Protein AF-A0A7K0G5B0-F1 (afdb_monomer)

pLDDT: mean 83.39, std 14.74, range [39.66, 94.25]

Organism: NCBI:txid1908241

InterPro domains:
  IPR002514 Transposase IS3/IS911family [P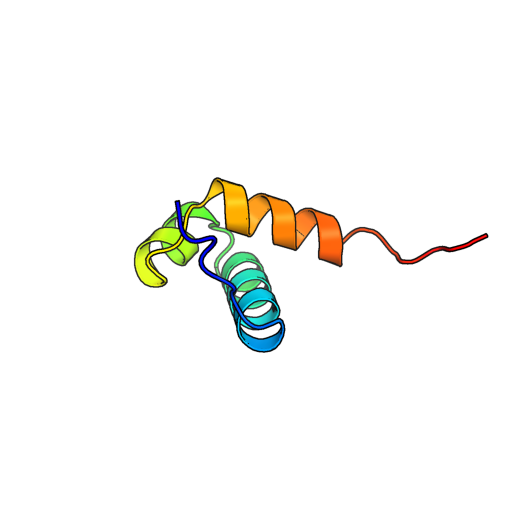F01527] (2-45)
  IPR009057 Homedomain-like superfamily [SSF46689] (1-45)

Structure (mmCIF, N/CA/C/O backbone):
data_AF-A0A7K0G5B0-F1
#
_entry.id   AF-A0A7K0G5B0-F1
#
loop_
_atom_site.group_PDB
_atom_site.id
_atom_site.type_symbol
_atom_site.label_atom_id
_atom_site.label_alt_id
_atom_site.label_comp_id
_atom_site.label_asym_id
_atom_site.label_entity_id
_atom_site.label_seq_id
_atom_site.pdbx_PDB_ins_code
_atom_site.Cartn_x
_atom_site.Cartn_y
_atom_site.Cartn_z
_atom_site.occupancy
_atom_site.B_iso_or_equiv
_atom_site.auth_seq_id
_atom_site.auth_comp_id
_atom_site.auth_asym_id
_atom_site.auth_atom_id
_atom_site.pdbx_PDB_model_num
ATOM 1 N N . MET A 1 1 ? -3.371 -19.910 -11.909 1.00 39.66 1 MET A N 1
ATOM 2 C CA . MET A 1 1 ? -3.772 -18.667 -11.214 1.00 39.66 1 MET A CA 1
ATOM 3 C C . MET A 1 1 ? -3.123 -17.491 -11.923 1.00 39.66 1 MET A C 1
ATOM 5 O O . MET A 1 1 ? -1.900 -17.398 -11.933 1.00 39.66 1 MET A O 1
ATOM 9 N N . SER A 1 2 ? -3.916 -16.655 -12.588 1.00 54.00 2 SER A N 1
ATOM 10 C CA . SER A 1 2 ? -3.436 -15.507 -13.362 1.00 54.00 2 SER A CA 1
ATOM 11 C C . SER A 1 2 ? -2.873 -14.454 -12.410 1.00 54.00 2 SER A C 1
ATOM 13 O O . SER A 1 2 ? -3.598 -13.933 -11.563 1.00 54.00 2 SER A O 1
ATOM 15 N N . LYS A 1 3 ? -1.575 -14.152 -12.509 1.00 58.84 3 LYS A N 1
ATOM 16 C CA . LYS A 1 3 ? -0.987 -13.026 -11.777 1.00 58.84 3 LYS A CA 1
ATOM 17 C C . LYS A 1 3 ? -1.634 -11.758 -12.335 1.00 58.84 3 LYS A C 1
ATOM 19 O O . LYS A 1 3 ? -1.408 -11.441 -13.497 1.00 58.84 3 LYS A O 1
ATOM 24 N N . ARG A 1 4 ? -2.460 -11.062 -11.545 1.00 70.75 4 ARG A N 1
ATOM 25 C CA . ARG A 1 4 ? -2.909 -9.708 -11.900 1.00 70.75 4 ARG A CA 1
ATOM 26 C C . ARG A 1 4 ? -1.654 -8.842 -11.986 1.00 70.75 4 ARG A C 1
ATOM 28 O O . ARG A 1 4 ? -0.991 -8.614 -10.975 1.00 70.75 4 ARG A O 1
ATOM 35 N N . VAL A 1 5 ? -1.276 -8.471 -13.204 1.00 76.19 5 VAL A N 1
ATOM 36 C CA . VAL A 1 5 ? -0.164 -7.556 -13.444 1.00 76.19 5 VAL A CA 1
ATOM 37 C C . VAL A 1 5 ? -0.729 -6.157 -13.274 1.00 76.19 5 VAL A C 1
ATOM 39 O O . VAL A 1 5 ? -1.625 -5.759 -14.009 1.00 76.19 5 VAL A O 1
ATOM 42 N N . PHE A 1 6 ? -0.247 -5.451 -12.258 1.00 84.94 6 PHE A N 1
ATOM 43 C CA . PHE A 1 6 ? -0.531 -4.035 -12.079 1.00 84.94 6 PHE A CA 1
ATOM 44 C C . PHE A 1 6 ? 0.596 -3.235 -12.722 1.00 84.94 6 PHE A C 1
ATOM 46 O O . PHE A 1 6 ? 1.774 -3.556 -12.515 1.00 84.94 6 PHE A O 1
ATOM 53 N N . ASP A 1 7 ? 0.230 -2.203 -13.471 1.00 88.88 7 ASP A N 1
ATOM 54 C CA . ASP A 1 7 ? 1.177 -1.273 -14.076 1.00 88.88 7 ASP A CA 1
ATOM 55 C C . ASP A 1 7 ? 1.933 -0.465 -13.021 1.00 88.88 7 ASP A C 1
ATOM 57 O O . ASP A 1 7 ? 1.428 -0.199 -11.927 1.00 88.88 7 ASP A O 1
ATOM 61 N N . ASP A 1 8 ? 3.153 -0.044 -13.344 1.00 87.56 8 ASP A N 1
ATOM 62 C CA . ASP A 1 8 ? 4.001 0.688 -12.399 1.00 87.56 8 ASP A CA 1
ATOM 63 C C . ASP A 1 8 ? 3.420 2.055 -12.017 1.00 87.56 8 ASP A C 1
ATOM 65 O O . ASP A 1 8 ? 3.546 2.469 -10.864 1.00 87.56 8 ASP A O 1
ATOM 69 N N . SER A 1 9 ? 2.688 2.706 -12.926 1.00 89.88 9 SER A N 1
ATOM 70 C CA . SER A 1 9 ? 1.934 3.930 -12.619 1.00 89.88 9 SER A CA 1
ATOM 71 C C . SER A 1 9 ? 0.872 3.691 -11.543 1.00 89.88 9 SER A C 1
ATOM 73 O O . SER A 1 9 ? 0.744 4.487 -10.614 1.00 89.88 9 SER A O 1
ATOM 75 N N . PHE A 1 10 ? 0.158 2.563 -11.619 1.00 90.50 10 PHE A N 1
ATOM 76 C CA . PHE A 1 10 ? -0.838 2.189 -10.615 1.00 90.50 10 PHE A CA 1
ATOM 77 C C . PHE A 1 10 ? -0.181 1.907 -9.261 1.00 90.50 10 PHE A C 1
ATOM 79 O O . PHE A 1 10 ? -0.659 2.380 -8.231 1.00 90.50 10 PHE A O 1
ATOM 86 N N . LYS A 1 11 ? 0.953 1.190 -9.252 1.00 90.94 11 LYS A N 1
ATOM 87 C CA . LYS A 1 11 ? 1.702 0.915 -8.014 1.00 90.94 11 LYS A CA 1
ATOM 88 C C . LYS A 1 11 ? 2.151 2.206 -7.341 1.00 90.94 11 LYS A C 1
ATOM 90 O O . LYS A 1 11 ? 1.927 2.362 -6.146 1.00 90.94 11 LYS A O 1
ATOM 95 N N . LYS A 1 12 ? 2.744 3.133 -8.098 1.00 91.62 12 LYS A N 1
ATOM 96 C CA . LYS A 1 12 ? 3.204 4.426 -7.572 1.00 91.62 12 LYS A CA 1
ATOM 97 C C . LYS A 1 12 ? 2.059 5.250 -7.000 1.00 91.62 12 LYS A C 1
ATOM 99 O O . LYS A 1 12 ? 2.187 5.742 -5.887 1.00 91.62 12 LYS A O 1
ATOM 104 N N . MET A 1 13 ? 0.934 5.328 -7.711 1.00 93.75 13 MET A N 1
ATOM 105 C CA . MET A 1 13 ? -0.258 6.022 -7.220 1.00 93.75 13 MET A CA 1
ATOM 106 C C . MET A 1 13 ? -0.780 5.401 -5.919 1.00 93.75 13 MET A C 1
ATOM 108 O O . MET A 1 13 ? -1.064 6.122 -4.970 1.00 93.75 13 MET A O 1
ATOM 112 N N . ALA A 1 14 ? -0.867 4.07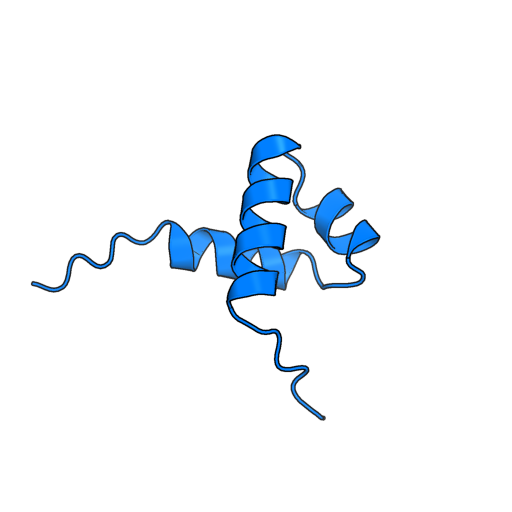0 -5.844 1.00 93.38 14 ALA A N 1
ATOM 113 C CA . ALA A 1 14 ? -1.324 3.382 -4.640 1.00 93.38 14 ALA A CA 1
ATOM 114 C C . ALA A 1 14 ? -0.386 3.629 -3.445 1.00 93.38 14 ALA A C 1
ATOM 116 O O . ALA A 1 14 ? -0.844 3.854 -2.324 1.00 93.38 14 ALA A O 1
ATOM 117 N N . ILE A 1 15 ? 0.931 3.606 -3.678 1.00 92.31 15 ILE A N 1
ATOM 118 C CA . ILE A 1 15 ? 1.944 3.886 -2.652 1.00 92.31 15 ILE A CA 1
ATOM 119 C C . ILE A 1 15 ? 1.827 5.334 -2.172 1.00 92.31 15 ILE A C 1
ATOM 121 O O . ILE A 1 15 ? 1.760 5.556 -0.964 1.00 92.31 15 ILE A O 1
ATOM 125 N N . ASP A 1 16 ? 1.760 6.297 -3.091 1.00 92.81 16 ASP A N 1
ATOM 126 C CA . ASP A 1 16 ? 1.612 7.720 -2.781 1.00 92.81 16 ASP A CA 1
ATOM 127 C C . ASP A 1 16 ? 0.337 7.993 -1.976 1.00 92.81 16 ASP A C 1
ATOM 129 O O . ASP A 1 16 ? 0.394 8.581 -0.897 1.00 92.81 16 ASP A O 1
ATOM 133 N N . LEU A 1 17 ? -0.792 7.433 -2.414 1.00 93.38 17 LEU A N 1
ATOM 134 C CA . LEU A 1 17 ? -2.065 7.554 -1.712 1.00 93.38 17 LEU A CA 1
ATOM 135 C C . LEU A 1 17 ? -1.989 6.954 -0.300 1.00 93.38 17 LEU A C 1
ATOM 137 O O . LEU A 1 17 ? -2.470 7.562 0.656 1.00 93.38 17 LEU A O 1
ATOM 141 N N . SER A 1 18 ? -1.321 5.805 -0.137 1.00 92.81 18 SER A N 1
ATOM 142 C CA . SER A 1 18 ? -1.095 5.196 1.184 1.00 92.81 18 SER A CA 1
ATOM 143 C C . SER A 1 18 ? -0.183 6.030 2.086 1.00 92.81 18 SER A C 1
ATOM 145 O O . SER A 1 18 ? -0.391 6.063 3.298 1.00 92.81 18 SER A O 1
ATOM 147 N N . ASN A 1 19 ? 0.805 6.730 1.513 1.00 89.88 19 ASN A N 1
ATOM 148 C CA . ASN A 1 19 ? 1.666 7.664 2.238 1.00 89.88 19 ASN A CA 1
ATOM 149 C C . ASN A 1 19 ? 0.884 8.902 2.677 1.00 89.88 19 ASN A C 1
ATOM 151 O O . ASN A 1 19 ? 1.003 9.309 3.827 1.00 89.88 19 ASN A O 1
ATOM 155 N N . SER A 1 20 ? 0.071 9.459 1.776 1.00 92.50 20 SER A N 1
ATOM 156 C CA . SER A 1 20 ? -0.733 10.657 2.016 1.00 92.50 20 SER A CA 1
ATOM 157 C C . SER A 1 20 ? -1.819 10.418 3.070 1.00 92.50 20 SER A C 1
ATOM 159 O O . SER A 1 20 ? -1.994 11.234 3.971 1.00 92.50 20 SER A O 1
ATOM 161 N N . ARG A 1 21 ? -2.509 9.269 3.010 1.00 90.19 21 ARG A N 1
ATOM 162 C CA . ARG A 1 21 ? -3.547 8.905 3.991 1.00 90.19 21 ARG A CA 1
ATOM 163 C C . ARG A 1 21 ? -3.000 8.287 5.278 1.00 90.19 21 ARG A C 1
ATOM 165 O O . ARG A 1 21 ? -3.684 8.297 6.293 1.00 90.19 21 ARG A O 1
ATOM 172 N N . GLY A 1 22 ? -1.797 7.715 5.244 1.00 87.12 22 GLY A N 1
ATOM 173 C CA . GLY A 1 22 ? -1.182 7.030 6.387 1.00 87.12 22 GLY A CA 1
ATOM 174 C C . GLY A 1 22 ? -1.731 5.624 6.668 1.00 87.12 22 GLY A C 1
ATOM 175 O O . GLY A 1 22 ? -1.301 4.986 7.628 1.00 87.12 22 GLY A O 1
ATOM 176 N N . SER A 1 23 ? -2.638 5.113 5.830 1.00 91.44 23 SER A N 1
ATOM 177 C CA . SER A 1 23 ? -3.323 3.832 6.027 1.00 91.44 23 SER A CA 1
ATOM 178 C C . SER A 1 23 ? -3.245 2.966 4.771 1.00 91.44 23 SER A C 1
ATOM 180 O O . SER A 1 23 ? -3.894 3.227 3.760 1.00 91.44 23 SER A O 1
ATOM 182 N N . VAL A 1 24 ? -2.437 1.903 4.828 1.00 91.94 24 VAL A N 1
ATOM 183 C CA . VAL A 1 24 ? -2.290 0.947 3.715 1.00 91.94 24 VAL A CA 1
ATOM 184 C C . VAL A 1 24 ? -3.565 0.128 3.518 1.00 91.94 24 VAL A C 1
ATOM 186 O O . VAL A 1 24 ? -3.921 -0.184 2.387 1.00 91.94 24 VAL A O 1
ATOM 189 N N . LYS A 1 25 ? -4.255 -0.215 4.611 1.00 92.69 25 LYS A N 1
ATOM 190 C CA . LYS A 1 25 ? -5.454 -1.055 4.576 1.00 9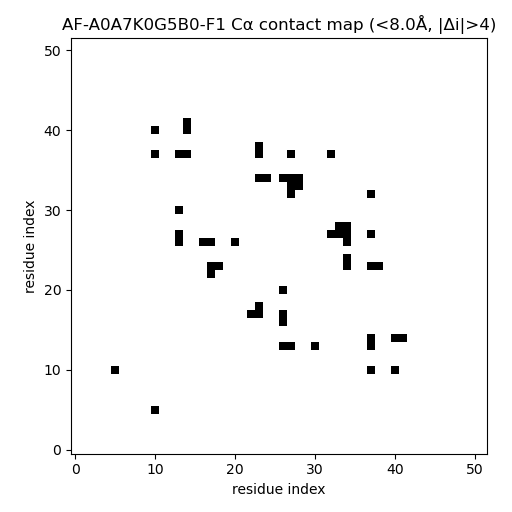2.69 25 LYS A CA 1
ATOM 191 C C . LYS A 1 25 ? -6.612 -0.357 3.869 1.00 92.69 25 LYS A C 1
ATOM 193 O O . LYS A 1 25 ? -7.210 -0.961 2.990 1.00 92.69 25 LYS A O 1
ATOM 198 N N . GLU A 1 26 ? -6.898 0.893 4.228 1.00 94.12 26 GLU A N 1
ATOM 199 C CA . GLU A 1 26 ? -7.983 1.660 3.600 1.00 94.12 26 GLU A CA 1
ATOM 200 C C . GLU A 1 26 ? -7.722 1.875 2.112 1.00 94.12 26 GLU A C 1
ATOM 202 O O . GLU A 1 26 ? -8.590 1.606 1.290 1.00 94.12 26 GLU A O 1
ATOM 207 N N . VAL A 1 27 ? -6.494 2.258 1.753 1.00 94.25 27 VAL A N 1
ATOM 208 C CA . VAL A 1 27 ? -6.128 2.463 0.348 1.00 94.25 27 VAL A CA 1
ATOM 209 C C . VAL A 1 27 ? -6.178 1.158 -0.447 1.00 94.25 27 VAL A C 1
ATOM 211 O O . VAL A 1 27 ? -6.600 1.151 -1.600 1.00 94.25 27 VAL A O 1
ATOM 214 N N . ALA A 1 28 ? -5.773 0.034 0.146 1.00 92.88 28 ALA A N 1
ATOM 215 C CA . ALA A 1 28 ? -5.870 -1.262 -0.512 1.00 92.88 28 ALA A CA 1
ATOM 216 C C . ALA A 1 28 ? -7.327 -1.701 -0.729 1.00 92.88 28 ALA A C 1
ATOM 218 O O . ALA A 1 28 ? -7.638 -2.206 -1.807 1.00 92.88 28 ALA A O 1
ATOM 219 N N . ASP A 1 29 ? -8.202 -1.467 0.253 1.00 94.00 29 ASP A N 1
ATOM 220 C CA . ASP A 1 29 ? -9.638 -1.755 0.171 1.00 94.00 29 ASP A CA 1
ATOM 221 C C . ASP A 1 29 ? -10.321 -0.906 -0.915 1.00 94.00 29 ASP A C 1
ATOM 223 O O . ASP A 1 29 ? -10.961 -1.460 -1.809 1.00 94.00 29 ASP A O 1
ATOM 227 N N . GLU A 1 30 ? -10.065 0.410 -0.937 1.00 93.06 30 GLU A N 1
ATOM 228 C CA . GLU A 1 30 ? -10.575 1.330 -1.970 1.00 93.06 30 GLU A CA 1
ATOM 229 C C . GLU A 1 30 ? -10.125 0.934 -3.384 1.00 93.06 30 GLU A C 1
ATOM 231 O O . GLU A 1 30 ? -10.892 1.020 -4.343 1.00 93.06 30 GLU A O 1
ATOM 236 N N . LEU A 1 31 ? -8.874 0.489 -3.526 1.00 90.19 31 LEU A N 1
ATOM 237 C CA . LEU A 1 31 ? -8.306 0.073 -4.809 1.00 90.19 31 LEU A CA 1
ATOM 238 C C . LEU A 1 31 ? -8.643 -1.382 -5.179 1.00 90.19 31 LEU A C 1
ATOM 240 O O . LEU A 1 31 ? -8.276 -1.836 -6.267 1.00 90.19 31 LEU A O 1
ATOM 244 N N . GLY A 1 32 ? -9.301 -2.134 -4.291 1.00 90.62 32 GLY A N 1
ATOM 245 C CA . GLY A 1 32 ? -9.598 -3.554 -4.486 1.00 90.62 32 GLY A CA 1
ATOM 246 C C . GLY A 1 32 ? -8.345 -4.429 -4.623 1.00 90.62 32 GLY A C 1
ATOM 247 O O . GLY A 1 32 ? -8.362 -5.456 -5.316 1.00 90.62 32 GLY A O 1
ATOM 248 N N . ILE A 1 33 ? -7.236 -4.013 -4.006 1.00 91.12 33 ILE A N 1
ATOM 249 C CA . ILE A 1 33 ? -5.974 -4.754 -3.973 1.00 91.12 33 ILE A CA 1
ATOM 250 C C . ILE A 1 33 ? -5.704 -5.315 -2.581 1.00 91.12 33 ILE A C 1
ATOM 252 O O . ILE A 1 33 ? -6.370 -5.013 -1.601 1.00 91.12 33 ILE A O 1
ATOM 256 N N . ASN A 1 34 ? -4.697 -6.175 -2.490 1.00 92.25 34 ASN A N 1
ATOM 257 C CA . ASN A 1 34 ? -4.293 -6.742 -1.216 1.00 92.25 34 ASN A CA 1
ATOM 258 C C . ASN A 1 34 ? -3.380 -5.762 -0.447 1.00 92.25 34 ASN A C 1
ATOM 260 O O . ASN A 1 34 ? -2.391 -5.272 -0.998 1.00 92.25 34 ASN A O 1
ATOM 264 N N . ASP A 1 35 ? -3.665 -5.519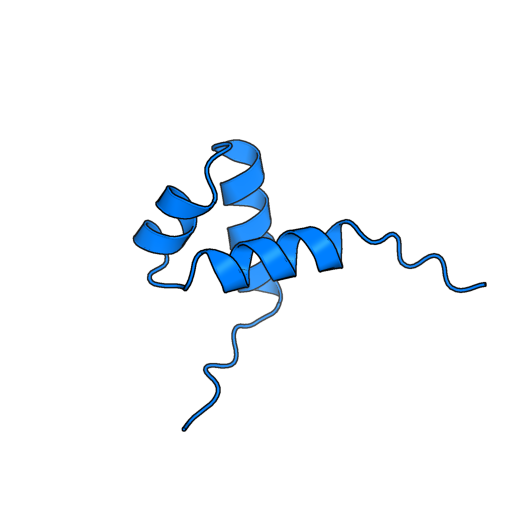 0.832 1.00 93.25 35 ASP A N 1
ATOM 265 C CA . ASP A 1 35 ? -2.885 -4.634 1.714 1.00 93.25 35 ASP A CA 1
ATOM 266 C C . ASP A 1 35 ? -1.416 -5.072 1.839 1.00 93.25 35 ASP A C 1
ATOM 268 O O . ASP A 1 35 ? -0.492 -4.249 1.844 1.00 93.25 35 ASP A O 1
ATOM 272 N N . SER A 1 36 ? -1.172 -6.383 1.847 1.00 91.50 36 SER A N 1
ATOM 273 C CA . SER A 1 36 ? 0.173 -6.941 1.939 1.00 91.50 36 SER A CA 1
ATOM 274 C C . SER A 1 36 ? 0.942 -6.764 0.626 1.00 91.50 36 SER A C 1
ATOM 276 O O . SER A 1 36 ? 2.173 -6.715 0.629 1.00 91.50 36 SER A O 1
ATOM 278 N N . LEU A 1 37 ? 0.244 -6.639 -0.510 1.00 90.44 37 LEU A N 1
ATO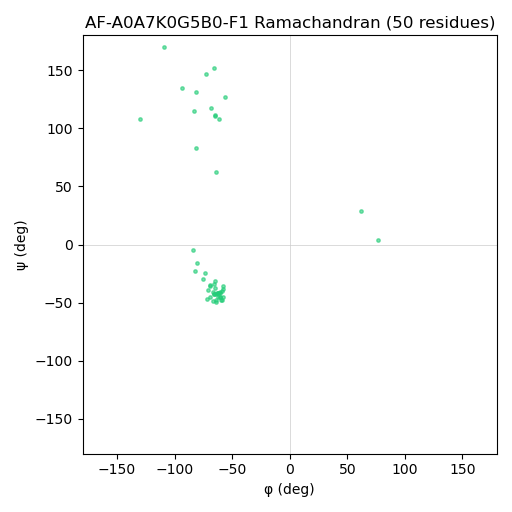M 279 C CA . LEU A 1 37 ? 0.850 -6.301 -1.800 1.00 90.44 37 LEU A CA 1
ATOM 280 C C . LEU A 1 37 ? 1.288 -4.832 -1.832 1.00 90.44 37 LEU A C 1
ATOM 282 O O . LEU A 1 37 ? 2.433 -4.553 -2.189 1.00 90.44 37 LEU A O 1
ATOM 286 N N . LEU A 1 38 ? 0.418 -3.919 -1.395 1.00 92.31 38 LEU A N 1
ATOM 287 C CA . LEU A 1 38 ? 0.725 -2.490 -1.318 1.00 92.31 38 LEU A CA 1
ATOM 288 C C . LEU A 1 38 ? 1.883 -2.211 -0.345 1.00 92.31 38 LEU A C 1
ATOM 290 O O . LEU A 1 38 ? 2.822 -1.484 -0.675 1.00 92.31 38 LEU A O 1
ATOM 294 N N . SER A 1 39 ? 1.890 -2.897 0.801 1.00 91.50 39 SER A N 1
ATOM 295 C CA . SER A 1 39 ? 2.993 -2.858 1.772 1.00 91.50 39 SER A CA 1
ATOM 296 C C . SER A 1 39 ? 4.336 -3.284 1.164 1.00 91.50 39 SER A C 1
ATOM 298 O O . SER A 1 39 ? 5.379 -2.710 1.482 1.00 91.50 39 SER A O 1
ATOM 300 N N . LYS A 1 40 ? 4.336 -4.291 0.279 1.00 90.19 40 LYS A N 1
ATOM 301 C CA . LYS A 1 40 ? 5.546 -4.741 -0.434 1.00 90.19 40 LYS A CA 1
ATOM 302 C C . LYS A 1 40 ? 6.008 -3.725 -1.470 1.00 90.19 40 LYS A C 1
ATOM 304 O O . LYS A 1 40 ? 7.209 -3.538 -1.629 1.00 90.19 40 LYS A O 1
ATOM 309 N N . TRP A 1 41 ? 5.084 -3.084 -2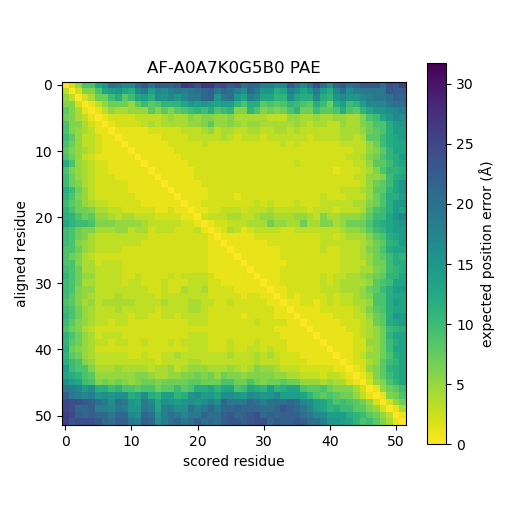.184 1.00 91.31 41 TRP A N 1
ATOM 310 C CA . TRP A 1 41 ? 5.442 -2.044 -3.147 1.00 91.31 41 TRP A CA 1
ATOM 311 C C . TRP A 1 41 ? 6.087 -0.842 -2.460 1.00 91.31 41 TRP A C 1
ATOM 313 O O . TRP A 1 41 ? 7.128 -0.383 -2.917 1.00 91.31 41 TRP A O 1
ATOM 323 N N . ARG A 1 42 ? 5.540 -0.409 -1.317 1.00 88.69 42 ARG A N 1
ATOM 324 C CA . ARG A 1 42 ? 6.105 0.676 -0.502 1.00 88.69 42 ARG A CA 1
ATOM 325 C C . ARG A 1 42 ? 7.539 0.382 -0.058 1.00 88.69 42 ARG A C 1
ATOM 327 O O . ARG A 1 42 ? 8.403 1.239 -0.186 1.00 88.69 42 ARG A O 1
ATOM 334 N N . GLN A 1 43 ? 7.798 -0.838 0.415 1.00 87.44 43 GLN A N 1
ATOM 335 C CA . GLN A 1 43 ? 9.148 -1.270 0.793 1.00 87.44 43 GLN A CA 1
ATOM 336 C C . GLN A 1 43 ? 10.109 -1.269 -0.402 1.00 87.44 43 GLN A C 1
ATOM 338 O O . GLN A 1 43 ? 11.227 -0.793 -0.270 1.00 87.44 43 GLN A O 1
ATOM 343 N N . ARG A 1 44 ? 9.660 -1.730 -1.577 1.00 85.94 44 ARG A N 1
ATOM 344 C CA . ARG A 1 44 ? 10.485 -1.756 -2.798 1.00 85.94 44 ARG A CA 1
ATOM 345 C C . ARG A 1 44 ? 10.795 -0.373 -3.370 1.00 85.94 44 ARG A C 1
ATOM 347 O O . ARG A 1 44 ? 11.865 -0.205 -3.935 1.00 85.94 44 ARG A O 1
ATOM 354 N N . GLU A 1 45 ? 9.875 0.587 -3.268 1.00 81.69 45 GLU A N 1
ATOM 355 C CA . GLU A 1 45 ? 10.146 1.984 -3.659 1.00 81.69 45 GLU A CA 1
ATOM 356 C C . GLU A 1 45 ? 11.013 2.709 -2.623 1.00 81.69 45 GLU A C 1
ATOM 358 O O . GLU A 1 45 ? 11.764 3.610 -2.982 1.00 81.69 45 GLU A O 1
ATOM 363 N N . SER A 1 46 ? 10.916 2.324 -1.345 1.00 70.25 46 SER A N 1
ATOM 364 C CA . SER A 1 46 ? 11.735 2.894 -0.273 1.00 70.25 46 SER A CA 1
ATOM 365 C C . SER A 1 46 ? 13.136 2.295 -0.191 1.00 70.2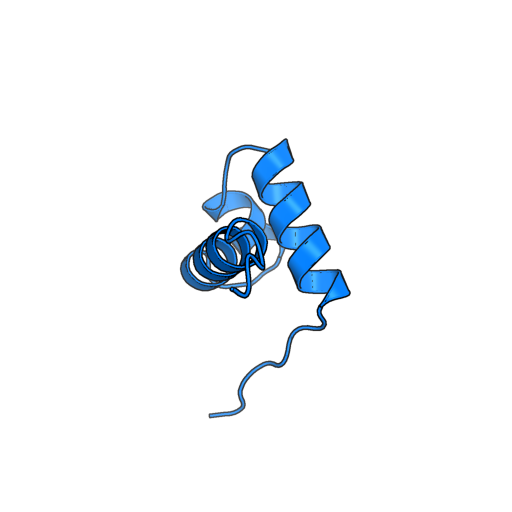5 46 SER A C 1
ATOM 367 O O . SER A 1 46 ? 13.977 2.891 0.478 1.00 70.25 46 SER A O 1
ATOM 369 N N . GLU A 1 47 ? 13.407 1.145 -0.816 1.00 65.94 47 GLU A N 1
ATOM 370 C CA . GLU A 1 47 ? 14.786 0.722 -1.035 1.00 65.94 47 GLU A CA 1
ATOM 371 C C . GLU A 1 47 ? 15.421 1.736 -1.991 1.00 65.94 47 GLU A C 1
ATOM 373 O O . GLU A 1 47 ? 15.047 1.780 -3.171 1.00 65.94 47 GLU A O 1
ATOM 378 N N . PRO A 1 48 ? 16.375 2.571 -1.528 1.00 57.03 48 PRO A N 1
ATOM 379 C CA . PRO A 1 48 ? 17.193 3.291 -2.473 1.00 57.03 48 PRO A CA 1
ATOM 380 C C . PRO A 1 48 ? 17.815 2.221 -3.361 1.00 57.03 48 PRO A C 1
ATOM 382 O O . PRO A 1 48 ? 18.419 1.264 -2.876 1.00 57.03 48 PRO A O 1
ATOM 385 N N . LYS A 1 49 ? 17.667 2.371 -4.675 1.00 52.47 49 LYS A N 1
ATOM 386 C CA . LYS A 1 49 ? 18.513 1.687 -5.652 1.00 52.47 49 LYS A CA 1
ATOM 387 C C . LYS A 1 49 ? 19.953 2.191 -5.478 1.00 52.47 49 LYS A C 1
ATOM 389 O O . LYS A 1 49 ? 20.499 2.833 -6.364 1.00 52.47 49 LYS A O 1
ATOM 394 N N . GLN A 1 50 ? 20.558 1.956 -4.318 1.00 53.12 50 GLN A N 1
ATOM 395 C CA . GLN A 1 50 ? 21.992 2.008 -4.121 1.00 53.12 50 GLN A CA 1
ATOM 396 C C . GLN A 1 50 ? 22.508 0.663 -4.613 1.00 53.12 50 GLN A C 1
ATOM 398 O O . GLN A 1 50 ? 22.636 -0.311 -3.877 1.00 53.12 50 GLN A O 1
ATOM 403 N N . SER A 1 51 ? 22.692 0.593 -5.927 1.00 45.03 51 SER A N 1
ATOM 404 C CA . SER A 1 51 ? 23.640 -0.354 -6.495 1.00 45.03 51 SER A CA 1
ATOM 405 C C . SER A 1 51 ? 25.069 0.146 -6.198 1.00 45.03 51 SER A C 1
ATOM 407 O O . SER A 1 51 ? 25.246 1.362 -6.088 1.00 45.03 51 SER A O 1
ATOM 40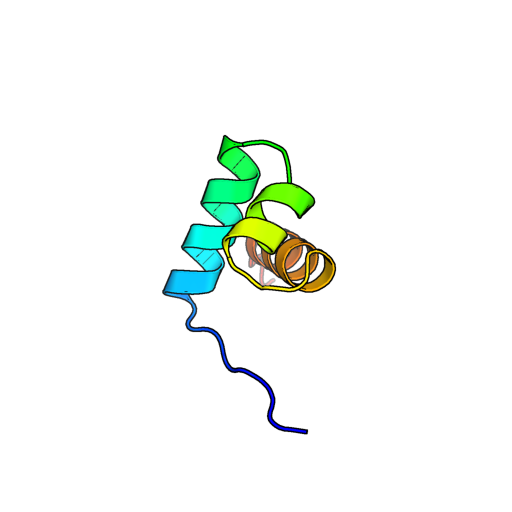9 N N . PRO A 1 52 ? 26.019 -0.785 -5.985 1.00 57.66 52 PRO A N 1
ATOM 410 C CA . PRO A 1 52 ? 27.347 -0.557 -5.399 1.00 57.66 52 PRO A CA 1
ATOM 411 C C . PRO A 1 52 ? 28.285 0.334 -6.216 1.00 57.66 52 PRO A C 1
ATOM 413 O O . PRO A 1 52 ? 28.122 0.397 -7.456 1.00 57.66 52 PRO A O 1
#

Nearest PDB structures (foldseek):
  8b4h-assembly1_D  TM=7.630E-01  e=3.907E-01  Geobacillus stearothermophilus
  2elh-assembly1_A  TM=7.856E-01  e=3.907E-01  Drosophila melanogaster
  1mdm-assembly1_A  TM=7.667E-01  e=1.327E+00  Homo sapiens
  7trv-assembly1_B  TM=7.885E-01  e=1.995E+00  Yersinia pestis CO92
  3qp5-assembly2_D  TM=7.362E-01  e=4.509E+00  Chromobacterium violaceum

Solvent-accessible su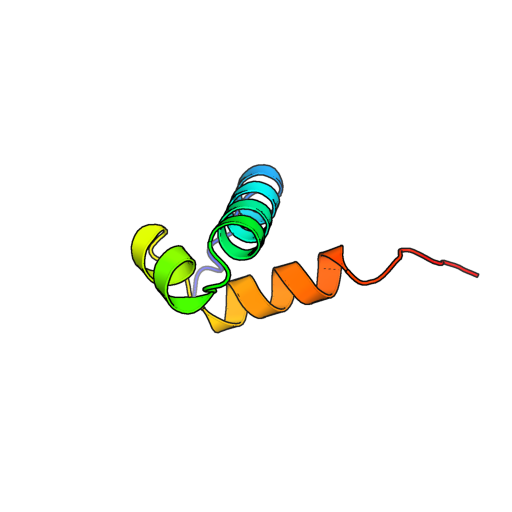rface area (backbone atoms only — not comparable to full-atom values): 3239 Å² total; per-residue (Å²): 134,85,77,84,80,75,54,68,70,56,53,51,51,53,39,50,51,20,63,75,71,70,37,50,57,62,49,16,58,77,69,73,48,57,40,73,57,51,56,50,51,42,53,61,70,65,46,74,86,74,73,135

Radius of gyration: 11.64 Å; Cα contacts (8 Å, |Δi|>4): 28; chains: 1; bounding box: 38×29×20 Å

Sequence (52 aa):
MSKRVFDDSFKKMAIDLSNSRGSVKEVADELGINDSLLSKWRQRESEPKQSP

Foldseek 3Di:
DDDPDDDPVRLVVLLVVCVVVVHLVVSCVVVVHDSVVNVVSNVVVPPPPPDD

Mean predicted aligned error: 6.0 Å

Secondary structure (DSSP, 8-state):
-------HHHHHHHHHHHHHHS-HHHHHHHTTS-HHHHHHHHHHHHS-----